Protein AF-A0A7V0YY28-F1 (afdb_monomer_lite)

Structure (mmCIF, N/CA/C/O backbone):
data_AF-A0A7V0YY28-F1
#
_entry.id   AF-A0A7V0YY28-F1
#
loop_
_atom_site.group_PDB
_atom_site.id
_atom_site.type_symbol
_atom_site.label_atom_id
_atom_site.label_alt_id
_atom_site.label_comp_id
_atom_site.label_asym_id
_atom_site.label_entity_id
_atom_site.label_seq_id
_atom_site.pdbx_PDB_ins_code
_atom_site.Cartn_x
_atom_site.Cartn_y
_atom_site.Cartn_z
_atom_site.occupancy
_atom_site.B_iso_or_equiv
_atom_site.auth_seq_id
_atom_site.auth_comp_id
_atom_site.auth_asym_id
_atom_site.auth_atom_id
_atom_site.pdbx_PDB_model_num
ATOM 1 N N . MET A 1 1 ? -4.390 -1.329 -20.680 1.00 62.44 1 MET A N 1
ATOM 2 C CA . MET A 1 1 ? -5.038 -0.786 -19.468 1.00 62.44 1 MET A CA 1
ATOM 3 C C . MET A 1 1 ? -3.969 -0.591 -18.418 1.00 62.44 1 MET A C 1
ATOM 5 O O . MET A 1 1 ? -3.238 -1.544 -18.151 1.00 62.44 1 MET A O 1
ATOM 9 N N . ASN A 1 2 ? -3.842 0.633 -17.915 1.00 88.81 2 ASN A N 1
ATOM 10 C CA . ASN A 1 2 ? -2.909 0.961 -16.851 1.00 88.81 2 ASN A CA 1
ATOM 11 C C . ASN A 1 2 ? -3.593 0.683 -15.504 1.00 88.81 2 ASN A C 1
ATOM 13 O O . ASN A 1 2 ? -4.373 1.496 -15.020 1.00 88.81 2 ASN A O 1
ATOM 17 N N . TYR A 1 3 ? -3.379 -0.514 -14.953 1.00 92.81 3 TYR A N 1
ATOM 18 C CA . TYR A 1 3 ? -4.014 -0.913 -13.694 1.00 92.81 3 TYR A CA 1
ATOM 19 C C . TYR A 1 3 ? -3.560 -0.052 -12.510 1.00 92.81 3 TYR A C 1
ATOM 21 O O . TYR A 1 3 ? -4.342 0.145 -11.589 1.00 92.81 3 TYR A O 1
ATOM 29 N N . GLU A 1 4 ? -2.341 0.495 -12.553 1.00 94.50 4 GLU A N 1
ATOM 30 C CA . GLU A 1 4 ? -1.836 1.388 -11.510 1.00 94.50 4 GLU A CA 1
ATOM 31 C C . GLU A 1 4 ? -2.655 2.686 -11.450 1.00 94.50 4 GLU A C 1
ATOM 33 O O . GLU A 1 4 ? -3.181 3.036 -10.396 1.00 94.50 4 GLU A O 1
ATOM 38 N N . GLU A 1 5 ? -2.818 3.375 -12.584 1.00 95.00 5 GLU A N 1
ATOM 39 C CA . GLU A 1 5 ? -3.592 4.625 -12.659 1.00 95.00 5 GLU A CA 1
ATOM 40 C C . GLU A 1 5 ? -5.047 4.431 -12.219 1.00 95.00 5 GLU A C 1
ATOM 42 O O . GLU A 1 5 ? -5.581 5.237 -11.454 1.00 95.00 5 GLU A O 1
ATOM 47 N N . ILE A 1 6 ? -5.679 3.338 -12.655 1.00 95.88 6 ILE A N 1
ATOM 48 C CA . ILE A 1 6 ? -7.058 3.017 -12.265 1.00 95.88 6 ILE A CA 1
ATOM 49 C C . ILE A 1 6 ? -7.115 2.663 -10.770 1.00 95.88 6 ILE A C 1
ATOM 51 O O . ILE A 1 6 ? -8.064 3.046 -10.094 1.00 95.88 6 ILE A O 1
ATOM 55 N N . GLY A 1 7 ? -6.089 2.000 -10.224 1.00 96.88 7 GLY A N 1
ATOM 56 C CA . GLY A 1 7 ? -5.987 1.708 -8.791 1.00 96.88 7 GLY A CA 1
ATOM 57 C C . GLY A 1 7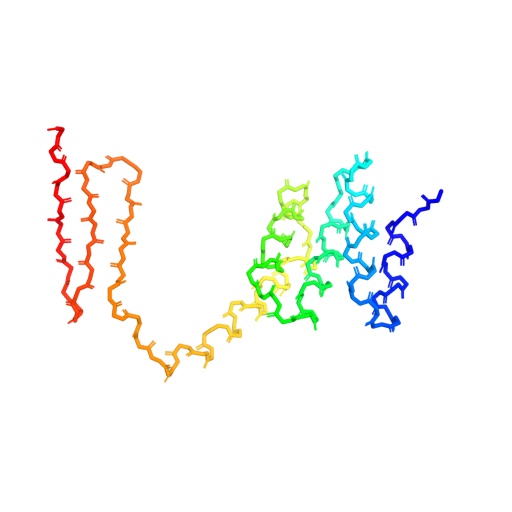 ? -5.959 2.977 -7.936 1.00 96.88 7 GLY A C 1
ATOM 58 O O . GLY A 1 7 ? -6.672 3.072 -6.937 1.00 96.88 7 GLY A O 1
ATOM 59 N N . PHE A 1 8 ? -5.210 4.002 -8.356 1.00 97.31 8 PHE A N 1
ATOM 60 C CA . PHE A 1 8 ? -5.219 5.305 -7.680 1.00 97.31 8 PHE A CA 1
ATOM 61 C C . PHE A 1 8 ? -6.553 6.045 -7.829 1.00 97.31 8 PHE A C 1
ATOM 63 O O . PHE A 1 8 ? -6.996 6.711 -6.891 1.00 97.31 8 PHE A O 1
ATOM 70 N N . LEU A 1 9 ? -7.231 5.902 -8.970 1.00 97.44 9 LEU A N 1
ATOM 71 C CA . LEU A 1 9 ? -8.583 6.430 -9.135 1.00 97.44 9 LEU A CA 1
ATOM 72 C C . LEU A 1 9 ? -9.566 5.743 -8.169 1.00 97.44 9 LEU A C 1
ATOM 74 O O . LEU A 1 9 ? -10.330 6.436 -7.499 1.00 97.44 9 LEU A O 1
ATOM 78 N N . ALA A 1 10 ? -9.506 4.418 -8.028 1.00 96.94 10 ALA A N 1
ATOM 79 C CA . ALA A 1 10 ? -10.329 3.664 -7.080 1.00 96.94 10 ALA A CA 1
ATOM 80 C C . ALA A 1 10 ? -10.076 4.100 -5.622 1.00 96.94 10 ALA A C 1
ATOM 82 O O . ALA A 1 10 ? -11.031 4.331 -4.879 1.00 96.94 10 ALA A O 1
ATOM 83 N N . LEU A 1 11 ? -8.814 4.347 -5.239 1.00 97.56 11 LEU A N 1
ATOM 84 C CA . LEU A 1 11 ? -8.475 4.948 -3.939 1.00 97.56 11 LEU A CA 1
ATOM 85 C C . LEU A 1 11 ? -9.175 6.296 -3.723 1.00 97.56 11 LEU A C 1
ATOM 87 O O . LEU A 1 11 ? -9.750 6.524 -2.660 1.00 97.56 11 LEU A O 1
ATOM 91 N N . SER A 1 12 ? -9.160 7.181 -4.726 1.00 97.12 12 SER A N 1
ATOM 92 C CA . SER A 1 12 ? -9.820 8.493 -4.625 1.00 97.12 12 SER A CA 1
ATOM 93 C C . SER A 1 12 ? -11.343 8.384 -4.480 1.00 97.12 12 SER A C 1
ATOM 95 O O . SER A 1 12 ? -11.966 9.211 -3.814 1.00 97.12 12 SER A O 1
ATOM 97 N N . GLN A 1 13 ? -11.934 7.326 -5.043 1.00 97.62 13 GLN A N 1
ATOM 98 C CA . GLN A 1 13 ? -13.355 6.995 -4.919 1.00 97.62 13 GLN A CA 1
ATOM 99 C C . GLN A 1 13 ? -13.687 6.243 -3.623 1.00 97.62 13 GLN A C 1
ATOM 101 O O . GLN A 1 13 ? -14.854 5.958 -3.368 1.00 97.62 13 GLN A O 1
ATOM 106 N N . LYS A 1 14 ? -12.682 5.961 -2.783 1.00 97.25 14 LYS A N 1
ATOM 107 C CA . LYS A 1 14 ? -12.786 5.153 -1.560 1.00 97.25 14 LYS A CA 1
ATOM 108 C C . LYS A 1 14 ? -13.185 3.694 -1.804 1.00 97.25 14 LYS A C 1
ATOM 110 O O . LYS A 1 14 ? -13.568 3.000 -0.864 1.00 97.25 14 LYS A O 1
ATOM 115 N N . ASP A 1 15 ? -13.053 3.210 -3.037 1.00 97.69 15 ASP A N 1
ATOM 116 C CA . ASP A 1 15 ? -13.215 1.795 -3.360 1.00 97.69 15 ASP A CA 1
ATOM 117 C C . ASP A 1 15 ? -11.889 1.064 -3.128 1.00 97.69 15 ASP A C 1
ATOM 119 O O . ASP A 1 15 ? -11.116 0.751 -4.037 1.00 97.69 15 ASP A O 1
ATOM 123 N N . TYR A 1 16 ? -11.580 0.855 -1.851 1.00 97.56 16 TYR A N 1
ATOM 124 C CA . TYR A 1 16 ? -10.299 0.290 -1.441 1.00 97.56 16 TYR A CA 1
ATOM 125 C C . TYR A 1 16 ? -10.157 -1.184 -1.836 1.00 97.56 16 TYR A C 1
ATOM 127 O O . TYR A 1 16 ? -9.042 -1.654 -2.067 1.00 97.56 16 TYR A O 1
ATOM 135 N N . GLN A 1 17 ? -11.267 -1.921 -1.931 1.00 97.81 17 GLN A N 1
ATOM 136 C CA . GLN A 1 17 ? -11.235 -3.335 -2.292 1.00 97.81 17 GLN A CA 1
ATOM 137 C C . GLN A 1 17 ? -10.922 -3.518 -3.779 1.00 97.81 17 GLN A C 1
ATOM 139 O O . GLN A 1 17 ? -10.096 -4.372 -4.120 1.00 97.81 17 GLN A O 1
ATOM 144 N N . GLU A 1 18 ? -11.510 -2.691 -4.647 1.00 97.44 18 GLU A N 1
ATOM 145 C CA . GLU A 1 18 ? -11.157 -2.687 -6.066 1.00 97.44 18 GLU A CA 1
ATOM 146 C C . GLU A 1 18 ? -9.751 -2.118 -6.289 1.00 97.44 18 GLU A C 1
ATOM 148 O O . GLU A 1 18 ? -8.986 -2.670 -7.080 1.00 97.44 18 GLU A O 1
ATOM 153 N N . ALA A 1 19 ? -9.337 -1.099 -5.525 1.00 98.31 19 ALA A N 1
ATOM 154 C CA . ALA A 1 19 ? -7.959 -0.610 -5.563 1.00 98.31 19 ALA A CA 1
ATOM 155 C C . ALA A 1 19 ? -6.942 -1.733 -5.280 1.00 98.31 19 ALA A C 1
ATOM 157 O O . ALA A 1 19 ? -5.965 -1.872 -6.016 1.00 98.31 19 ALA A O 1
ATOM 158 N N . ILE A 1 20 ? -7.186 -2.583 -4.272 1.00 98.44 20 ILE A N 1
ATOM 159 C CA . ILE A 1 20 ? -6.334 -3.751 -3.976 1.00 98.44 20 ILE A CA 1
ATOM 160 C C . ILE A 1 20 ? -6.229 -4.680 -5.186 1.00 98.44 20 ILE A C 1
ATOM 162 O O . ILE A 1 20 ? -5.119 -5.057 -5.564 1.00 98.44 20 ILE A O 1
ATOM 166 N N . ASN A 1 21 ? -7.361 -5.035 -5.796 1.00 97.88 21 ASN A N 1
ATOM 167 C CA . ASN A 1 21 ? -7.405 -5.911 -6.967 1.00 97.88 21 ASN A CA 1
ATOM 168 C C . ASN A 1 21 ? -6.601 -5.311 -8.134 1.00 97.88 21 ASN A C 1
ATOM 170 O O . ASN A 1 21 ? -5.735 -5.963 -8.720 1.00 97.88 21 ASN A O 1
ATOM 174 N N . LEU A 1 22 ? -6.814 -4.028 -8.422 1.00 98.06 22 LEU A N 1
ATOM 175 C CA . LEU A 1 22 ? -6.117 -3.312 -9.486 1.00 98.06 22 LEU A CA 1
ATOM 176 C C . LEU A 1 22 ? -4.607 -3.240 -9.242 1.00 98.06 22 LEU A C 1
ATOM 178 O O . LEU A 1 22 ? -3.833 -3.561 -10.146 1.00 98.06 22 LEU A O 1
ATOM 182 N N . PHE A 1 23 ? -4.164 -2.910 -8.027 1.00 98.25 23 PHE A N 1
ATOM 183 C CA . PHE A 1 23 ? -2.737 -2.895 -7.706 1.00 98.25 23 PHE A CA 1
ATOM 184 C C . PHE A 1 23 ? -2.114 -4.291 -7.751 1.00 98.25 23 PHE A C 1
ATOM 186 O O . PHE A 1 23 ? -0.991 -4.434 -8.227 1.00 98.25 23 PHE A O 1
ATOM 193 N N . GLN A 1 24 ? -2.825 -5.342 -7.333 1.00 97.56 24 GLN A N 1
ATOM 194 C CA . GLN A 1 24 ? -2.341 -6.718 -7.480 1.00 97.56 24 GLN A CA 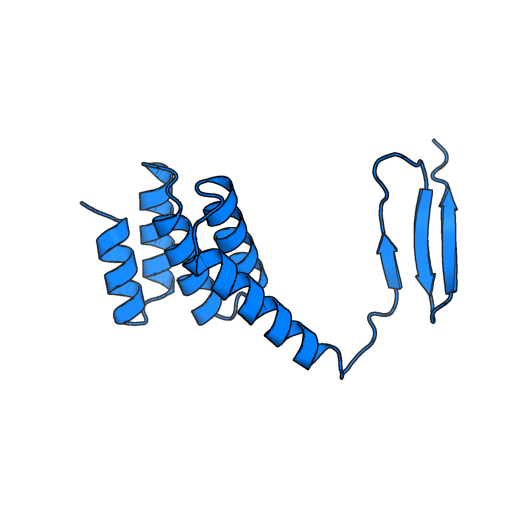1
ATOM 195 C C . GLN A 1 24 ? -2.123 -7.080 -8.954 1.00 97.56 24 GLN A C 1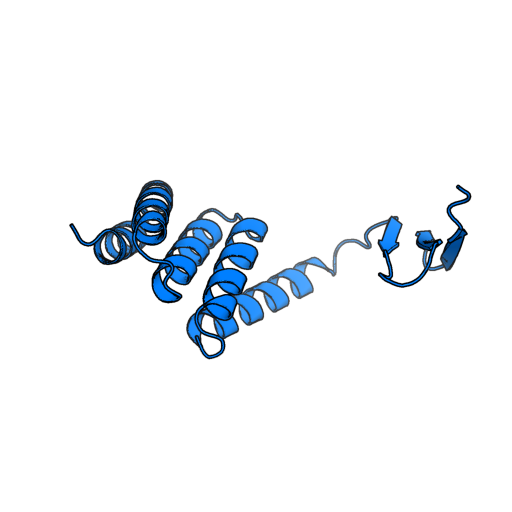
ATOM 197 O O . GLN A 1 24 ? -1.050 -7.568 -9.305 1.00 97.56 24 GLN A O 1
ATOM 202 N N . ARG A 1 25 ? -3.069 -6.739 -9.837 1.00 97.19 25 ARG A N 1
ATOM 203 C CA . ARG A 1 25 ? -2.934 -6.947 -11.291 1.00 97.19 25 ARG A CA 1
ATOM 204 C C . ARG A 1 25 ? -1.839 -6.083 -11.919 1.00 97.19 25 ARG A C 1
ATOM 206 O O . ARG A 1 25 ? -1.170 -6.525 -12.853 1.00 97.19 25 ARG A O 1
ATOM 213 N N . ALA A 1 26 ? -1.626 -4.861 -11.424 1.00 96.62 26 ALA A N 1
ATOM 214 C CA . ALA A 1 26 ? -0.488 -4.031 -11.823 1.00 96.62 26 ALA A CA 1
ATOM 215 C C . ALA A 1 26 ? 0.834 -4.729 -11.461 1.00 96.62 26 ALA A C 1
ATOM 217 O O . ALA A 1 26 ? 1.702 -4.915 -12.316 1.00 96.62 26 ALA A O 1
ATOM 218 N N . LEU A 1 27 ? 0.925 -5.226 -10.226 1.00 96.69 27 LEU A N 1
ATOM 219 C CA . LEU A 1 27 ? 2.089 -5.926 -9.694 1.00 96.69 27 LEU A CA 1
ATOM 220 C C . LEU A 1 27 ? 2.335 -7.287 -10.352 1.00 96.69 27 LEU A C 1
ATOM 222 O O . LEU A 1 27 ? 3.474 -7.745 -10.384 1.00 96.69 27 LEU A O 1
ATOM 226 N N . GLU A 1 28 ? 1.321 -7.974 -10.867 1.00 96.00 28 GLU A N 1
ATOM 227 C CA . GLU A 1 28 ? 1.509 -9.178 -11.691 1.00 96.00 28 GLU A CA 1
ATOM 228 C C . GLU A 1 28 ? 2.277 -8.874 -12.980 1.00 96.00 28 GLU A C 1
ATOM 230 O O . GLU A 1 28 ? 3.058 -9.703 -13.440 1.00 96.00 28 GLU A O 1
ATOM 235 N N . ARG A 1 29 ? 2.094 -7.674 -13.543 1.00 94.25 29 ARG A N 1
ATOM 236 C CA . ARG A 1 29 ? 2.767 -7.251 -14.775 1.00 94.25 29 ARG A CA 1
ATOM 237 C C . ARG A 1 29 ? 4.151 -6.691 -14.514 1.00 94.25 29 ARG A C 1
ATOM 239 O O . ARG A 1 29 ? 5.096 -7.046 -15.213 1.00 94.25 29 ARG A O 1
ATOM 246 N N . ARG A 1 30 ? 4.269 -5.801 -13.530 1.00 94.06 30 ARG A N 1
ATOM 247 C CA . ARG A 1 30 ? 5.544 -5.197 -13.156 1.00 94.06 30 ARG A CA 1
ATOM 248 C C . ARG A 1 30 ? 5.571 -4.900 -11.668 1.00 94.06 30 ARG A C 1
ATOM 250 O O . ARG A 1 30 ? 4.663 -4.291 -11.118 1.00 94.06 30 ARG A O 1
ATOM 257 N N . LYS A 1 31 ? 6.647 -5.329 -11.014 1.00 95.12 31 LYS A N 1
ATOM 258 C CA . LYS A 1 31 ? 6.904 -5.015 -9.609 1.00 95.12 31 LYS A CA 1
ATOM 259 C C . LYS A 1 31 ? 7.427 -3.582 -9.530 1.00 95.12 31 LYS A C 1
ATOM 261 O O . LYS A 1 31 ? 8.579 -3.337 -9.867 1.00 95.12 31 LYS A O 1
ATOM 266 N N . GLU A 1 32 ? 6.568 -2.651 -9.131 1.00 95.69 32 GLU A N 1
ATOM 267 C CA . GLU A 1 32 ? 6.886 -1.224 -9.032 1.00 95.69 32 GLU A CA 1
ATOM 268 C C . GLU A 1 32 ? 6.610 -0.715 -7.619 1.00 95.69 32 GLU A C 1
ATOM 270 O O . GLU A 1 32 ? 5.615 -1.096 -6.994 1.00 95.69 32 GLU A O 1
ATOM 275 N N . ALA A 1 33 ? 7.481 0.166 -7.125 1.00 96.69 33 ALA A N 1
ATOM 276 C CA . ALA A 1 33 ? 7.360 0.727 -5.784 1.00 96.69 33 ALA A CA 1
ATOM 277 C C . ALA A 1 33 ? 6.044 1.492 -5.602 1.00 96.69 33 ALA A C 1
ATOM 279 O O . ALA A 1 33 ? 5.341 1.294 -4.614 1.00 96.69 33 ALA A O 1
ATOM 280 N N . ARG A 1 34 ? 5.654 2.282 -6.607 1.00 97.25 34 ARG A N 1
ATOM 281 C CA . ARG A 1 34 ? 4.415 3.063 -6.605 1.00 97.25 34 ARG A CA 1
ATOM 282 C C . ARG A 1 34 ? 3.151 2.197 -6.528 1.00 97.25 34 ARG A C 1
ATOM 284 O O . ARG A 1 34 ? 2.245 2.514 -5.760 1.00 97.25 34 ARG A O 1
ATOM 291 N N . SER A 1 35 ? 3.115 1.067 -7.232 1.00 97.69 35 SER A N 1
ATOM 292 C CA . SER A 1 35 ? 2.000 0.115 -7.151 1.00 97.69 35 SER A CA 1
ATOM 293 C C . SER A 1 35 ? 1.937 -0.602 -5.794 1.00 97.69 35 SER A C 1
ATOM 295 O O . SER A 1 35 ? 0.852 -0.788 -5.244 1.00 97.69 35 SER A O 1
ATOM 297 N N . TYR A 1 36 ? 3.084 -0.954 -5.200 1.00 98.31 36 TYR A N 1
ATOM 298 C CA . TYR A 1 36 ? 3.126 -1.466 -3.824 1.00 98.31 36 TYR A CA 1
ATOM 299 C C . TYR A 1 36 ? 2.698 -0.416 -2.792 1.00 98.31 36 TYR A C 1
ATOM 301 O O . TYR A 1 36 ? 1.995 -0.744 -1.838 1.00 98.31 36 TYR A O 1
ATOM 309 N N . TYR A 1 37 ? 3.069 0.846 -2.995 1.00 98.38 37 TYR A N 1
ATOM 310 C CA . TYR A 1 37 ? 2.630 1.950 -2.153 1.00 98.38 37 TYR A CA 1
ATOM 311 C C . TYR A 1 37 ? 1.112 2.151 -2.222 1.00 98.38 37 TYR A C 1
ATOM 313 O O . TYR A 1 37 ? 0.457 2.186 -1.181 1.00 98.38 37 TYR A O 1
ATOM 321 N N . GLY A 1 38 ? 0.534 2.183 -3.427 1.00 97.94 38 GLY A N 1
ATOM 322 C CA . GLY A 1 38 ? -0.916 2.247 -3.619 1.00 97.94 38 GLY A CA 1
ATOM 323 C C . GLY A 1 38 ? -1.652 1.082 -2.947 1.00 97.94 38 GLY A C 1
ATOM 324 O O . GLY A 1 38 ? -2.654 1.289 -2.260 1.00 97.94 38 GLY A O 1
ATOM 325 N N . LEU A 1 39 ? -1.104 -0.133 -3.047 1.00 98.38 39 LEU A N 1
ATOM 326 C CA . LEU A 1 39 ? -1.618 -1.305 -2.335 1.00 98.38 39 LEU A CA 1
ATOM 327 C C . LEU A 1 39 ? -1.569 -1.120 -0.808 1.00 98.38 39 LEU A C 1
ATOM 329 O O . LEU A 1 39 ? -2.517 -1.474 -0.107 1.00 98.38 39 LEU A O 1
ATOM 333 N N . GLY A 1 40 ? -0.481 -0.547 -0.289 1.00 98.00 40 GLY A N 1
ATOM 334 C CA . GLY A 1 40 ? -0.329 -0.238 1.130 1.00 98.00 40 GLY A CA 1
ATOM 335 C C . GLY A 1 40 ? -1.341 0.789 1.627 1.00 98.00 40 GLY A C 1
ATOM 336 O O . GLY A 1 40 ? -1.947 0.574 2.675 1.00 98.00 40 GLY A O 1
ATOM 337 N N . LEU A 1 41 ? -1.598 1.845 0.850 1.00 98.19 41 LEU A N 1
ATOM 338 C CA . LEU A 1 41 ? -2.648 2.822 1.146 1.00 98.19 41 LEU A CA 1
ATOM 339 C C . LEU A 1 41 ? -4.031 2.170 1.185 1.00 98.19 41 LEU A C 1
ATOM 341 O O . LEU A 1 41 ? -4.790 2.404 2.121 1.00 98.19 41 LEU A O 1
ATOM 345 N N . ALA A 1 42 ? -4.354 1.318 0.210 1.00 98.25 42 ALA A N 1
ATOM 346 C CA . ALA A 1 42 ? -5.646 0.640 0.168 1.00 98.25 42 ALA A CA 1
ATOM 347 C C . ALA A 1 42 ? -5.864 -0.247 1.407 1.00 98.25 42 ALA A C 1
ATOM 349 O O . ALA A 1 42 ? -6.925 -0.202 2.028 1.00 98.25 42 ALA A O 1
ATOM 350 N N . TYR A 1 43 ? -4.838 -0.994 1.826 1.00 97.50 43 TYR A N 1
ATOM 351 C CA . TYR A 1 43 ? -4.893 -1.757 3.075 1.00 97.50 43 TYR A CA 1
ATOM 352 C C . TYR A 1 43 ? -4.981 -0.871 4.317 1.00 97.50 43 TYR A C 1
ATOM 354 O O . TYR A 1 43 ? -5.676 -1.241 5.261 1.00 97.50 43 TYR A O 1
ATOM 362 N N . LEU A 1 44 ? -4.303 0.279 4.325 1.00 95.62 44 LEU A N 1
ATOM 363 C CA . LEU A 1 44 ? -4.341 1.228 5.435 1.00 95.62 44 LEU A CA 1
ATOM 364 C C . LEU A 1 44 ? -5.748 1.800 5.634 1.00 95.62 44 LEU A C 1
ATOM 366 O O . LEU A 1 44 ? -6.226 1.849 6.763 1.00 95.62 44 LEU A O 1
ATOM 370 N N . TYR A 1 45 ? -6.427 2.173 4.547 1.00 95.69 45 TYR A N 1
ATOM 371 C CA . TYR A 1 45 ? -7.805 2.669 4.594 1.00 95.69 45 TYR A CA 1
ATOM 372 C C . TYR A 1 45 ? -8.832 1.602 4.993 1.00 95.69 45 TYR A C 1
ATOM 374 O O . TYR A 1 45 ? -9.895 1.946 5.503 1.00 95.69 45 TYR A O 1
ATOM 382 N N . LEU A 1 46 ? -8.511 0.321 4.801 1.00 95.06 46 LEU A N 1
ATOM 383 C CA . LEU A 1 46 ? -9.276 -0.813 5.332 1.00 95.06 46 LEU A CA 1
ATOM 384 C C . LEU A 1 46 ? -8.830 -1.228 6.744 1.00 95.06 46 LEU A C 1
ATOM 386 O O . LEU A 1 46 ? -9.155 -2.327 7.189 1.00 95.06 46 LEU A O 1
ATOM 390 N N . GLU A 1 47 ? -8.034 -0.394 7.419 1.00 92.94 47 GLU A N 1
ATOM 391 C CA . GLU A 1 47 ? -7.498 -0.621 8.769 1.00 92.94 47 GLU A CA 1
ATOM 392 C C . GLU A 1 47 ? -6.657 -1.906 8.907 1.00 92.94 47 GLU A C 1
ATOM 394 O O . GLU A 1 47 ? -6.318 -2.350 10.006 1.00 92.94 47 GLU A O 1
ATOM 399 N N . ASN A 1 48 ? -6.225 -2.494 7.789 1.00 92.81 48 ASN A N 1
ATOM 400 C CA . ASN A 1 48 ? -5.358 -3.662 7.782 1.00 92.81 48 ASN A CA 1
ATOM 401 C C . ASN A 1 48 ? -3.888 -3.241 7.891 1.00 92.81 48 ASN A C 1
ATOM 403 O O . ASN A 1 48 ? -3.105 -3.337 6.942 1.00 92.81 48 ASN A O 1
ATOM 407 N N . ILE A 1 49 ? -3.513 -2.783 9.086 1.00 89.56 49 ILE A N 1
ATOM 408 C CA . ILE A 1 49 ? -2.191 -2.210 9.375 1.00 89.56 49 ILE A CA 1
ATOM 409 C C . ILE A 1 49 ? -1.048 -3.172 9.029 1.00 89.56 49 ILE A C 1
ATOM 411 O O . ILE A 1 49 ? -0.006 -2.744 8.529 1.00 89.56 49 ILE A O 1
ATOM 415 N N . GLN A 1 50 ? -1.237 -4.476 9.251 1.00 89.50 50 GLN A N 1
ATOM 416 C CA . GLN A 1 50 ? -0.201 -5.470 8.969 1.00 89.50 50 GLN A CA 1
ATOM 417 C C . GLN A 1 50 ? 0.064 -5.615 7.468 1.00 89.50 50 GLN A C 1
ATOM 419 O O . GLN A 1 50 ? 1.220 -5.594 7.040 1.00 89.50 50 GLN A O 1
ATOM 424 N N . LYS A 1 51 ? -0.992 -5.701 6.647 1.00 92.56 51 LYS A N 1
ATOM 425 C CA . LYS A 1 51 ? -0.835 -5.766 5.187 1.00 92.56 51 LYS A CA 1
ATOM 426 C C . LYS A 1 51 ? -0.346 -4.444 4.599 1.00 92.56 51 LYS A C 1
ATOM 428 O O . LYS A 1 51 ? 0.463 -4.471 3.674 1.00 92.56 51 LYS A O 1
ATOM 433 N N . ALA A 1 52 ? -0.769 -3.310 5.160 1.00 96.38 52 ALA A N 1
ATOM 434 C CA . ALA A 1 52 ? -0.270 -1.994 4.767 1.00 96.38 52 ALA A CA 1
ATOM 435 C C . ALA A 1 52 ? 1.247 -1.888 4.980 1.00 96.38 52 ALA A C 1
ATOM 437 O O . ALA A 1 52 ? 1.988 -1.582 4.048 1.00 96.38 52 ALA A O 1
ATOM 438 N N . ARG A 1 53 ? 1.724 -2.250 6.179 1.00 95.12 53 ARG A N 1
ATOM 439 C CA . ARG A 1 53 ? 3.154 -2.281 6.515 1.00 95.12 53 ARG A CA 1
ATOM 440 C C . ARG A 1 53 ? 3.943 -3.190 5.576 1.00 95.12 53 ARG A C 1
ATOM 442 O O . ARG A 1 53 ? 4.989 -2.785 5.077 1.00 95.12 53 ARG A O 1
ATOM 449 N N . TRP A 1 54 ? 3.441 -4.399 5.318 1.00 95.88 54 TRP A N 1
ATOM 450 C CA . TRP A 1 54 ? 4.068 -5.321 4.370 1.00 95.88 54 TRP A CA 1
ATOM 451 C C . TRP A 1 54 ? 4.212 -4.693 2.977 1.00 95.88 54 TRP A C 1
ATOM 453 O O . TRP A 1 54 ? 5.295 -4.732 2.397 1.00 95.88 54 TRP A O 1
ATOM 463 N N . ALA A 1 55 ? 3.150 -4.070 2.462 1.00 96.50 55 ALA A N 1
ATOM 464 C CA . ALA A 1 55 ? 3.158 -3.457 1.138 1.00 96.50 55 ALA A CA 1
ATOM 465 C C . ALA A 1 55 ? 4.120 -2.258 1.063 1.00 96.50 55 ALA A C 1
ATOM 467 O O . ALA A 1 55 ? 4.873 -2.143 0.099 1.00 96.50 55 ALA A O 1
ATOM 468 N N . PHE A 1 56 ? 4.186 -1.421 2.103 1.00 96.44 56 PHE A N 1
ATOM 469 C CA . PHE A 1 56 ? 5.163 -0.330 2.161 1.00 96.44 56 PHE A CA 1
ATOM 470 C C . PHE A 1 56 ? 6.609 -0.833 2.221 1.00 96.44 56 PHE A C 1
ATOM 472 O O . PHE A 1 56 ? 7.465 -0.292 1.528 1.00 96.44 56 PHE A O 1
ATOM 479 N N . HIS A 1 57 ? 6.897 -1.908 2.962 1.00 96.62 57 HIS A N 1
ATOM 480 C CA . HIS A 1 57 ? 8.224 -2.529 2.911 1.00 96.62 57 HIS A CA 1
ATOM 481 C C . HIS A 1 57 ? 8.553 -3.075 1.519 1.00 96.62 57 HIS A C 1
ATOM 483 O O . HIS A 1 57 ? 9.671 -2.886 1.051 1.00 96.62 57 HIS A O 1
ATOM 489 N N . LYS A 1 58 ? 7.586 -3.683 0.818 1.00 97.19 58 LYS A N 1
ATOM 490 C CA . LYS A 1 58 ? 7.784 -4.114 -0.574 1.00 97.19 58 LYS A CA 1
ATOM 491 C C . LYS A 1 58 ? 8.058 -2.955 -1.525 1.00 97.19 58 LYS A C 1
ATOM 493 O O . LYS A 1 58 ? 8.879 -3.115 -2.423 1.00 97.19 58 LYS A O 1
ATOM 498 N N . ALA A 1 59 ? 7.443 -1.793 -1.312 1.00 97.25 59 ALA A N 1
ATOM 499 C CA . ALA A 1 59 ? 7.784 -0.599 -2.078 1.00 97.25 59 ALA A CA 1
ATOM 500 C C . ALA A 1 59 ? 9.262 -0.214 -1.890 1.00 97.25 59 ALA A C 1
ATOM 502 O O . ALA A 1 59 ? 9.945 0.046 -2.875 1.00 97.25 59 ALA A O 1
ATOM 503 N N . LEU A 1 60 ? 9.774 -0.282 -0.656 1.00 94.44 60 LEU A N 1
ATOM 504 C CA . LEU A 1 60 ? 11.175 0.024 -0.333 1.00 94.44 60 LEU A CA 1
ATOM 505 C C . LEU A 1 60 ? 12.174 -1.053 -0.774 1.00 94.44 60 LEU A C 1
ATOM 507 O O . LEU A 1 60 ? 13.323 -0.739 -1.059 1.00 94.44 60 LEU A O 1
ATOM 511 N N . GLU A 1 61 ? 11.762 -2.319 -0.860 1.00 95.44 61 GLU A N 1
ATOM 512 C CA . GLU A 1 61 ? 12.591 -3.364 -1.477 1.00 95.44 61 GLU A CA 1
ATOM 513 C C . GLU A 1 61 ? 12.811 -3.100 -2.975 1.00 95.44 61 GLU A C 1
ATOM 515 O O . GLU A 1 61 ? 13.882 -3.397 -3.499 1.00 95.44 61 GLU A O 1
ATOM 520 N N . VAL A 1 62 ? 11.801 -2.555 -3.666 1.00 94.69 62 VAL A N 1
ATOM 521 C CA . VAL A 1 62 ? 11.890 -2.211 -5.095 1.00 94.69 62 VAL A CA 1
ATOM 522 C C . VAL A 1 62 ? 12.628 -0.891 -5.299 1.00 94.69 62 VAL A C 1
ATOM 524 O O . VAL A 1 62 ? 13.486 -0.793 -6.173 1.00 94.69 62 VAL A O 1
ATOM 527 N N . GLU A 1 63 ? 12.304 0.121 -4.498 1.00 96.62 63 GLU A N 1
ATOM 528 C CA . GLU A 1 63 ? 12.923 1.440 -4.543 1.00 96.62 63 GLU A CA 1
ATOM 529 C C . GLU A 1 63 ? 13.254 1.906 -3.115 1.00 96.62 63 GLU A C 1
ATOM 531 O O . GLU A 1 63 ? 12.396 2.463 -2.425 1.00 96.62 63 GLU A O 1
ATOM 536 N N . PRO A 1 64 ? 14.508 1.722 -2.659 1.00 95.06 64 PRO A N 1
ATOM 537 C CA . PRO A 1 64 ? 14.908 2.023 -1.280 1.00 95.06 64 PRO A CA 1
ATOM 538 C C . PRO A 1 64 ? 14.675 3.471 -0.837 1.00 95.06 64 PRO A C 1
ATOM 540 O O . PRO A 1 64 ? 14.518 3.734 0.353 1.00 95.06 64 PRO A O 1
ATOM 543 N N . ASN A 1 65 ? 14.626 4.402 -1.792 1.00 93.00 65 ASN A N 1
ATOM 544 C CA . ASN A 1 65 ? 14.455 5.832 -1.547 1.00 93.00 65 ASN A CA 1
ATOM 545 C C . ASN A 1 65 ? 13.018 6.313 -1.809 1.00 93.00 65 ASN A C 1
ATOM 547 O O . ASN A 1 65 ? 12.805 7.510 -1.991 1.00 93.00 65 ASN A O 1
ATOM 551 N N . TYR A 1 66 ? 12.032 5.408 -1.837 1.00 95.62 66 TYR A N 1
ATOM 552 C CA . TYR A 1 66 ? 10.635 5.774 -2.058 1.00 95.62 66 TYR A CA 1
ATOM 553 C C . TYR A 1 66 ? 10.052 6.494 -0.830 1.00 95.62 66 TYR A C 1
ATOM 555 O O . TYR A 1 66 ? 9.499 5.882 0.091 1.00 95.62 66 TYR A O 1
ATOM 563 N N . THR A 1 67 ? 10.206 7.820 -0.815 1.00 96.00 67 THR A N 1
ATOM 564 C CA . THR A 1 67 ? 9.912 8.707 0.322 1.00 96.00 67 THR A CA 1
ATOM 565 C C . THR A 1 67 ? 8.511 8.506 0.893 1.00 96.00 67 THR A C 1
ATOM 567 O O . THR A 1 67 ? 8.351 8.439 2.110 1.00 96.00 67 THR A O 1
ATOM 570 N N . ASP A 1 68 ? 7.500 8.332 0.041 1.00 95.50 68 ASP A N 1
ATOM 571 C CA . ASP A 1 68 ? 6.112 8.189 0.489 1.00 95.50 68 ASP A CA 1
ATOM 572 C C . ASP A 1 68 ? 5.889 6.907 1.311 1.00 95.50 68 ASP A C 1
ATOM 574 O O . ASP A 1 68 ? 5.153 6.917 2.303 1.00 95.50 68 ASP A O 1
ATOM 578 N N . ALA A 1 69 ? 6.571 5.807 0.967 1.00 93.69 69 ALA A N 1
ATOM 579 C CA . ALA A 1 69 ? 6.508 4.571 1.750 1.00 93.69 69 ALA A CA 1
ATOM 580 C C . ALA A 1 69 ? 7.281 4.691 3.071 1.00 93.69 69 ALA A C 1
ATOM 582 O O . ALA A 1 69 ? 6.808 4.180 4.087 1.00 93.69 69 ALA A O 1
ATOM 583 N N . LEU A 1 70 ? 8.419 5.401 3.090 1.00 94.50 70 LEU A N 1
ATOM 584 C CA . LEU A 1 70 ? 9.155 5.698 4.328 1.00 94.50 70 LEU A CA 1
ATOM 585 C C . LEU A 1 70 ? 8.291 6.503 5.306 1.00 94.50 70 LEU A C 1
ATOM 587 O O . LEU A 1 70 ? 8.140 6.109 6.463 1.00 94.50 70 LEU A O 1
ATOM 591 N N . LEU A 1 71 ? 7.670 7.586 4.830 1.00 95.50 71 LEU A N 1
ATOM 592 C CA . LEU A 1 71 ? 6.774 8.422 5.633 1.00 95.50 71 LEU A CA 1
ATOM 593 C C . LEU A 1 71 ? 5.550 7.635 6.121 1.00 95.50 71 LEU A C 1
ATOM 595 O O . LEU A 1 71 ? 5.130 7.768 7.273 1.00 95.50 71 LEU A O 1
ATOM 599 N N . SER A 1 72 ? 5.004 6.762 5.275 1.00 94.31 72 SER A N 1
ATOM 600 C CA . SER A 1 72 ? 3.866 5.917 5.645 1.00 94.31 72 SER A CA 1
ATOM 601 C C . SER A 1 72 ? 4.231 4.901 6.728 1.00 94.31 72 SER A C 1
ATOM 603 O O . SER A 1 72 ? 3.480 4.725 7.683 1.00 94.31 72 SER A O 1
ATOM 605 N N . LEU A 1 73 ? 5.413 4.283 6.664 1.00 92.31 73 LEU A N 1
ATOM 606 C CA . LEU A 1 73 ? 5.893 3.397 7.729 1.00 92.31 73 LEU A CA 1
ATOM 607 C C . LEU A 1 73 ? 6.176 4.147 9.032 1.00 92.31 73 LEU A C 1
ATOM 609 O O . LEU A 1 73 ? 5.811 3.655 10.098 1.00 92.31 73 LEU A O 1
ATOM 613 N N . GLN A 1 74 ? 6.774 5.336 8.950 1.00 91.31 74 GLN A N 1
ATOM 614 C 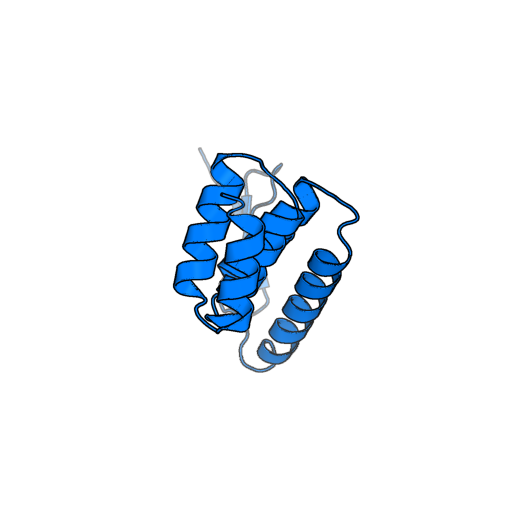CA . GLN A 1 74 ? 7.035 6.171 10.120 1.00 91.31 74 GLN A CA 1
ATOM 615 C C . GLN A 1 74 ? 5.730 6.597 10.809 1.00 91.31 74 GLN A C 1
ATOM 617 O O . GLN A 1 74 ? 5.600 6.510 12.031 1.00 91.31 74 GLN A O 1
ATOM 622 N N . SER A 1 75 ? 4.723 7.018 10.041 1.00 89.69 75 SER A N 1
ATOM 623 C CA . SER A 1 75 ? 3.410 7.345 10.609 1.00 89.69 75 SER A CA 1
ATOM 624 C C . SER A 1 75 ? 2.751 6.118 11.251 1.00 89.69 75 SER A C 1
ATOM 626 O O . SER A 1 75 ? 2.231 6.216 12.362 1.00 89.69 75 SER A O 1
ATOM 628 N N . LEU A 1 76 ? 2.860 4.939 10.628 1.00 87.19 76 LEU A N 1
ATOM 629 C CA . LEU A 1 76 ? 2.372 3.679 11.189 1.00 87.19 76 LEU A CA 1
ATOM 630 C C . LEU A 1 76 ? 3.070 3.263 12.491 1.00 87.19 76 LEU A C 1
ATOM 632 O O . LEU A 1 76 ? 2.404 2.727 13.379 1.00 87.19 76 LEU A O 1
ATOM 636 N N . SER A 1 77 ? 4.382 3.477 12.631 1.00 81.25 77 SER A N 1
ATOM 637 C CA . SER A 1 77 ? 5.086 3.186 13.888 1.00 81.25 77 SER A CA 1
ATOM 638 C C . SER A 1 77 ? 4.627 4.112 15.010 1.00 81.25 77 SER A C 1
ATOM 640 O O . SER A 1 77 ? 4.303 3.636 16.094 1.00 81.25 77 SER A O 1
ATOM 642 N N . HIS A 1 78 ? 4.470 5.408 14.725 1.00 77.19 78 HIS A N 1
ATOM 643 C CA . HIS A 1 78 ? 3.967 6.365 15.713 1.00 77.19 78 HIS A CA 1
ATOM 644 C C . HIS A 1 78 ? 2.513 6.088 16.132 1.00 77.19 78 HIS A C 1
ATOM 646 O O . HIS A 1 78 ? 2.131 6.366 17.270 1.00 77.19 78 HIS A O 1
ATOM 652 N N . LEU A 1 79 ? 1.695 5.515 15.241 1.00 67.25 79 LEU A N 1
ATOM 653 C CA . LEU A 1 79 ? 0.345 5.057 15.580 1.00 67.25 79 LEU A CA 1
ATOM 654 C C . LEU A 1 79 ? 0.361 3.848 16.525 1.00 67.25 79 LEU A C 1
ATOM 656 O O . LEU A 1 79 ? -0.468 3.785 17.430 1.00 67.25 79 LEU A O 1
ATOM 660 N N . GLN A 1 80 ? 1.306 2.916 16.365 1.00 57.22 80 GLN A N 1
ATOM 661 C CA . GLN A 1 80 ? 1.451 1.786 17.289 1.00 57.22 80 GLN A CA 1
ATOM 662 C C . GLN A 1 80 ? 1.994 2.216 18.653 1.00 57.22 80 GLN A C 1
ATOM 664 O O . GLN A 1 80 ? 1.483 1.742 19.663 1.00 57.22 80 GLN A O 1
ATOM 669 N N . ASP A 1 81 ? 2.927 3.170 18.707 1.00 50.06 81 ASP A N 1
ATOM 670 C CA . ASP A 1 81 ? 3.452 3.698 19.975 1.00 50.06 81 ASP A CA 1
ATOM 671 C C . ASP A 1 81 ? 2.352 4.332 20.848 1.00 50.06 81 ASP A C 1
ATOM 673 O O . ASP A 1 81 ? 2.399 4.248 22.075 1.00 50.06 81 ASP A O 1
ATOM 677 N N . LYS A 1 82 ? 1.297 4.894 20.235 1.00 46.88 82 LYS A N 1
ATOM 678 C CA . LYS A 1 82 ? 0.104 5.366 20.962 1.00 46.88 82 LYS A CA 1
ATOM 679 C C . LYS A 1 82 ? -0.770 4.240 21.527 1.00 46.88 82 LYS A C 1
ATOM 681 O O . LYS A 1 82 ? -1.461 4.470 22.515 1.00 46.88 82 LYS A O 1
ATOM 686 N N . VAL A 1 83 ? -0.742 3.043 20.941 1.00 43.88 83 VAL A N 1
ATOM 687 C CA . VAL A 1 83 ? -1.492 1.863 21.418 1.00 43.88 83 VAL A CA 1
ATOM 688 C C . VAL A 1 83 ? -0.720 1.110 22.517 1.00 43.88 83 VAL A C 1
ATOM 690 O O . VAL A 1 83 ? -1.317 0.397 23.321 1.00 43.88 83 VAL A O 1
ATOM 693 N N . VAL A 1 84 ? 0.593 1.330 22.642 1.00 43.06 84 VAL A N 1
ATOM 694 C CA . VAL A 1 84 ? 1.446 0.654 23.641 1.00 43.06 84 VAL A CA 1
ATOM 695 C C . VAL A 1 84 ? 1.281 1.201 25.073 1.00 43.06 84 VAL A C 1
ATOM 697 O O . VAL A 1 84 ? 1.723 0.561 26.024 1.00 43.06 84 VAL A O 1
ATOM 700 N N . PHE A 1 85 ? 0.535 2.291 25.295 1.00 44.62 85 PHE A N 1
ATOM 701 C CA . PHE A 1 85 ? 0.169 2.712 26.661 1.00 44.62 85 PHE A CA 1
ATOM 702 C C . PHE A 1 85 ? -1.035 1.972 27.265 1.00 44.62 85 PHE A C 1
ATOM 704 O O . PHE A 1 85 ? -1.403 2.238 28.409 1.00 44.62 85 PHE A O 1
ATOM 711 N N . SER A 1 86 ? -1.612 0.992 26.565 1.00 40.88 86 SER A N 1
ATOM 712 C CA . SER A 1 86 ? -2.628 0.111 27.146 1.00 40.88 86 SER A CA 1
ATOM 713 C C . SER A 1 86 ? -2.481 -1.334 26.672 1.00 40.88 86 SER A C 1
ATOM 715 O O . SER A 1 86 ? -3.373 -1.866 26.015 1.00 40.88 86 SER A O 1
ATOM 717 N N . SER A 1 87 ? -1.347 -1.962 26.995 1.00 41.44 87 SER A N 1
ATOM 718 C CA . SER A 1 87 ? -1.225 -3.327 27.557 1.00 41.44 87 SER A CA 1
ATOM 719 C C . SER A 1 87 ? 0.161 -3.912 27.244 1.00 41.44 87 SER A C 1
ATOM 721 O O . SER A 1 87 ? 0.565 -3.915 26.081 1.00 41.44 87 SER A O 1
ATOM 723 N N . PRO A 1 88 ? 0.889 -4.456 28.236 1.00 41.03 88 PRO A N 1
ATOM 724 C CA . PRO A 1 88 ? 2.091 -5.236 27.968 1.00 41.03 88 PRO A CA 1
ATOM 725 C C . PRO A 1 88 ? 1.682 -6.555 27.293 1.00 41.03 88 PRO A C 1
ATOM 727 O O . PRO A 1 88 ? 0.777 -7.223 27.801 1.00 41.03 88 PRO A O 1
ATOM 730 N N . PRO A 1 89 ? 2.314 -6.991 26.190 1.00 42.81 89 PRO A N 1
ATOM 731 C CA . PRO A 1 89 ? 2.134 -8.362 25.748 1.00 42.81 89 PRO A CA 1
ATOM 732 C C . PRO A 1 89 ? 2.793 -9.278 26.786 1.00 42.81 89 PRO A C 1
ATOM 734 O O . PRO A 1 89 ? 4.016 -9.348 26.911 1.00 42.81 89 PRO A O 1
ATOM 737 N N . SER A 1 90 ? 1.964 -9.964 27.569 1.00 51.81 90 SER A N 1
ATOM 738 C CA . SER A 1 90 ? 2.368 -11.162 28.289 1.00 51.81 90 SER A CA 1
ATOM 739 C C . SER A 1 90 ? 2.929 -12.160 27.269 1.00 51.81 90 SER A C 1
ATOM 741 O O . SER A 1 90 ? 2.273 -12.500 26.289 1.00 51.81 90 SER A O 1
ATOM 743 N N . SER A 1 91 ? 4.163 -12.612 27.498 1.00 51.09 91 SER A N 1
ATOM 744 C CA . SER A 1 91 ? 4.950 -13.520 26.648 1.00 51.09 91 SER A CA 1
ATOM 745 C C . SER A 1 91 ? 5.433 -12.955 25.306 1.00 51.09 91 SER A C 1
ATOM 747 O O . SER A 1 91 ? 4.852 -13.171 24.247 1.00 51.09 91 SER A O 1
ATOM 749 N N . GLU A 1 92 ? 6.590 -12.292 25.349 1.00 59.06 92 GLU A N 1
ATOM 750 C CA . GLU A 1 92 ? 7.394 -12.004 24.160 1.00 59.06 92 GLU A CA 1
ATOM 751 C C . GLU A 1 92 ? 8.388 -13.159 23.934 1.00 59.06 92 GLU A C 1
ATOM 753 O O . GLU A 1 92 ? 9.159 -13.495 24.838 1.00 59.06 92 GLU A O 1
ATOM 758 N N . VAL A 1 93 ? 8.363 -13.782 22.747 1.00 57.66 93 VAL A N 1
ATOM 759 C CA . VAL A 1 93 ? 9.321 -14.825 22.330 1.00 57.66 93 VAL A CA 1
ATOM 760 C C . VAL A 1 93 ? 10.179 -14.283 21.195 1.00 57.66 93 VAL A C 1
ATOM 762 O O . VAL A 1 93 ? 9.654 -13.858 20.166 1.00 57.66 93 VAL A O 1
ATOM 765 N N . ARG A 1 94 ? 11.504 -14.308 21.361 1.00 58.47 94 ARG A N 1
ATOM 766 C CA . ARG A 1 94 ? 12.458 -13.861 20.335 1.00 58.47 94 ARG A CA 1
ATOM 767 C C . ARG A 1 94 ? 13.325 -15.026 19.857 1.00 58.47 94 ARG A C 1
ATOM 769 O O . ARG A 1 94 ? 13.882 -15.766 20.667 1.00 58.47 94 ARG A O 1
ATOM 776 N N . PHE A 1 95 ? 13.462 -15.153 18.534 1.00 51.69 95 PHE A N 1
ATOM 777 C CA . PHE A 1 95 ? 14.372 -16.093 17.873 1.00 51.69 95 PHE A CA 1
ATOM 778 C C . PHE A 1 95 ? 15.604 -15.337 17.365 1.00 51.69 95 PHE A C 1
ATOM 780 O O . PHE A 1 95 ? 15.483 -14.434 16.538 1.00 51.69 95 PHE A O 1
ATOM 787 N N . LYS A 1 96 ? 16.796 -15.687 17.858 1.00 58.62 96 LYS A N 1
ATOM 788 C CA . LYS A 1 96 ? 18.062 -15.135 17.355 1.00 58.62 96 LYS A CA 1
ATOM 789 C C . LYS A 1 96 ? 18.658 -16.112 16.350 1.00 58.62 96 LYS A C 1
ATOM 791 O O . LYS A 1 96 ? 19.139 -17.180 16.722 1.00 58.62 96 LYS A O 1
ATOM 796 N N . ILE A 1 97 ? 18.630 -15.735 15.073 1.00 47.81 97 ILE A N 1
ATOM 797 C CA . ILE A 1 97 ? 19.231 -16.512 13.985 1.00 47.81 97 ILE A CA 1
ATOM 798 C C . ILE A 1 97 ? 20.747 -16.554 14.236 1.00 47.81 97 ILE A C 1
ATOM 800 O O . ILE A 1 97 ? 21.428 -15.541 14.106 1.00 47.81 97 ILE A O 1
ATOM 804 N N . GLY A 1 98 ? 21.246 -17.706 14.688 1.00 54.19 98 GLY A N 1
ATOM 805 C CA . GLY A 1 98 ? 22.632 -17.900 15.131 1.00 54.19 98 GLY A CA 1
ATOM 806 C C . GLY A 1 98 ? 22.777 -18.555 16.509 1.00 54.19 98 GLY A C 1
ATOM 807 O O . GLY A 1 98 ? 23.895 -18.809 16.945 1.00 54.19 98 GLY A O 1
ATOM 808 N N . SER A 1 99 ? 21.683 -18.841 17.222 1.00 55.12 99 SER A N 1
ATOM 809 C CA . SER A 1 99 ? 21.732 -19.552 18.506 1.00 55.12 99 SER A CA 1
ATOM 810 C C . SER A 1 99 ? 20.597 -20.574 18.644 1.00 55.12 99 SER A C 1
ATOM 812 O O . SER A 1 99 ? 19.454 -20.261 18.334 1.00 55.12 99 SER A O 1
ATOM 814 N N . ILE A 1 100 ? 20.887 -21.782 19.147 1.00 69.19 100 ILE A N 1
ATOM 815 C CA . ILE A 1 100 ? 19.924 -22.896 19.339 1.00 69.19 100 ILE A CA 1
ATOM 816 C C . ILE A 1 100 ? 19.069 -22.680 20.610 1.00 69.19 100 ILE A C 1
ATOM 818 O O . ILE A 1 100 ? 18.886 -23.570 21.440 1.00 69.19 100 ILE A O 1
ATOM 822 N N . TYR A 1 101 ? 18.608 -21.454 20.851 1.00 62.12 101 TYR A N 1
ATOM 823 C CA . TYR A 1 101 ? 17.766 -21.160 22.006 1.00 62.12 101 TYR A CA 1
ATOM 824 C C . TYR A 1 101 ? 16.729 -20.080 21.713 1.00 62.12 101 TYR A C 1
ATOM 826 O O . TYR A 1 101 ? 16.934 -19.189 20.890 1.00 62.12 101 TYR A O 1
ATOM 834 N N . LEU A 1 102 ? 15.614 -20.167 22.434 1.00 68.81 102 LEU A N 1
ATOM 835 C CA . LEU A 1 102 ? 14.534 -19.188 22.464 1.00 68.81 102 LEU A CA 1
ATOM 836 C C . LEU A 1 102 ? 14.682 -18.309 23.707 1.00 68.81 102 LEU A C 1
ATOM 838 O O . LEU A 1 102 ? 14.935 -18.823 24.797 1.00 68.81 102 LEU A O 1
ATOM 842 N N . GLU A 1 103 ? 14.512 -16.996 23.559 1.00 73.31 103 GLU A N 1
ATOM 843 C CA . GLU A 1 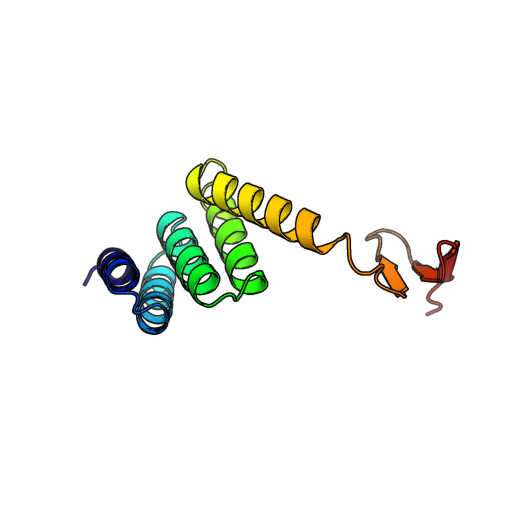103 ? 14.363 -16.073 24.692 1.00 73.31 103 GLU A CA 1
ATOM 844 C C . GLU A 1 103 ? 12.872 -15.830 24.935 1.00 73.31 103 GLU A C 1
ATOM 846 O O . GLU A 1 103 ? 12.170 -15.382 24.029 1.00 73.31 103 GLU A O 1
ATOM 851 N N . ILE A 1 104 ? 12.395 -16.132 26.144 1.00 70.38 104 ILE A N 1
ATOM 852 C CA . ILE A 1 104 ? 11.000 -15.955 26.565 1.00 70.38 104 ILE A CA 1
ATOM 853 C C . ILE A 1 104 ? 10.958 -14.935 27.700 1.00 70.38 104 ILE A C 1
ATOM 855 O O . ILE A 1 104 ? 11.700 -15.064 28.676 1.00 70.38 104 ILE A O 1
ATOM 859 N N . ASN A 1 105 ? 10.075 -13.945 27.587 1.00 66.06 105 ASN A N 1
ATOM 860 C CA . ASN A 1 105 ? 9.787 -12.993 28.655 1.00 66.06 105 ASN A CA 1
ATOM 861 C C . ASN A 1 105 ? 8.495 -13.368 29.383 1.00 66.06 105 ASN A C 1
ATOM 863 O O . ASN A 1 105 ? 7.423 -13.343 28.784 1.00 66.06 105 ASN A O 1
ATOM 867 N N . GLN A 1 106 ? 8.583 -13.674 30.675 1.00 58.94 106 GLN A N 1
ATOM 868 C CA . GLN A 1 106 ? 7.412 -13.782 31.545 1.00 58.94 106 GLN A CA 1
ATOM 869 C C . GLN A 1 106 ? 7.542 -12.752 32.665 1.00 58.94 106 GLN A C 1
ATOM 871 O O . GLN A 1 106 ? 8.521 -12.762 33.409 1.00 58.94 106 GLN A O 1
ATOM 876 N N . GLU A 1 107 ? 6.570 -11.839 32.754 1.00 68.31 107 GLU A N 1
ATOM 877 C CA . GLU A 1 107 ? 6.491 -10.817 33.811 1.00 68.31 107 GLU A CA 1
ATOM 878 C C . GLU A 1 107 ? 7.765 -9.958 33.950 1.00 68.31 107 GLU A C 1
ATOM 880 O O . GLU A 1 107 ? 8.199 -9.617 35.049 1.00 68.31 107 GLU A O 1
ATOM 885 N N . GLY A 1 108 ? 8.411 -9.626 32.827 1.00 67.75 108 GLY A N 1
ATOM 886 C CA . GLY A 1 108 ? 9.630 -8.814 32.806 1.00 67.75 108 GLY A CA 1
ATOM 887 C C . GLY A 1 108 ? 10.922 -9.599 33.050 1.00 67.75 108 GLY A C 1
ATOM 888 O O . GLY A 1 108 ? 11.999 -9.001 33.043 1.00 67.75 108 GLY A O 1
ATOM 889 N N . ARG A 1 109 ? 10.854 -10.926 33.231 1.00 65.62 109 ARG A N 1
ATOM 890 C CA . ARG A 1 109 ? 12.031 -11.793 33.376 1.00 65.62 109 ARG A CA 1
ATOM 891 C C . ARG A 1 109 ? 12.314 -12.548 32.085 1.00 65.62 109 ARG A C 1
ATOM 893 O O . ARG A 1 109 ? 11.474 -13.302 31.596 1.00 65.62 109 ARG A O 1
ATOM 900 N N . TRP A 1 110 ? 13.532 -12.388 31.576 1.00 76.31 110 TRP A N 1
ATOM 901 C CA . TRP A 1 110 ? 14.009 -13.091 30.388 1.00 76.31 110 TRP A CA 1
ATOM 902 C C . TRP A 1 110 ? 14.617 -14.444 30.754 1.00 76.31 110 TRP A C 1
ATOM 904 O O . TRP A 1 110 ? 15.552 -14.515 31.552 1.00 76.31 110 TRP A O 1
ATOM 914 N N . SER A 1 111 ? 14.112 -15.507 30.129 1.00 74.19 111 SER A N 1
ATOM 915 C CA . SER A 1 111 ? 14.605 -16.879 30.279 1.00 74.19 111 SER A CA 1
ATOM 916 C C . SER A 1 111 ? 15.020 -17.458 28.930 1.00 74.19 111 SER A C 1
ATOM 918 O O . SER A 1 111 ? 14.375 -17.196 27.916 1.00 74.19 111 SER A O 1
ATOM 920 N N . LYS A 1 112 ? 16.092 -18.258 28.916 1.00 81.06 112 LYS A N 1
ATOM 921 C CA . LYS A 1 112 ? 16.582 -18.952 27.716 1.00 81.06 112 LYS A CA 1
ATOM 922 C C . LYS A 1 112 ? 16.158 -20.416 27.751 1.00 81.06 112 LYS A C 1
ATOM 924 O O . LYS A 1 112 ? 16.489 -21.116 28.705 1.00 81.06 112 LYS A O 1
ATOM 929 N N . ILE A 1 113 ? 15.474 -20.878 26.709 1.00 77.00 113 ILE A N 1
ATOM 930 C CA . ILE A 1 113 ? 15.159 -22.296 26.503 1.00 77.00 113 ILE A CA 1
ATOM 931 C C . ILE A 1 113 ? 15.999 -22.816 25.347 1.00 77.00 113 ILE A C 1
ATOM 933 O O . ILE A 1 113 ? 15.852 -22.358 24.217 1.00 77.00 113 ILE A O 1
ATOM 937 N N . PHE A 1 114 ? 16.869 -23.779 25.629 1.00 78.25 114 PHE A N 1
ATOM 938 C CA . PHE A 1 114 ? 17.671 -24.452 24.613 1.00 78.25 114 PHE A CA 1
ATOM 939 C C . PHE A 1 114 ? 16.837 -25.541 23.944 1.00 78.25 114 PHE A C 1
ATOM 941 O O . PHE A 1 114 ? 16.253 -26.380 24.631 1.00 78.25 114 PHE A O 1
ATOM 948 N N . LEU A 1 115 ? 16.787 -25.526 22.613 1.00 67.12 115 LEU A N 1
ATOM 949 C CA . LEU A 1 115 ? 16.159 -26.601 21.852 1.00 67.12 115 LEU A CA 1
ATOM 950 C C . LEU A 1 115 ? 17.17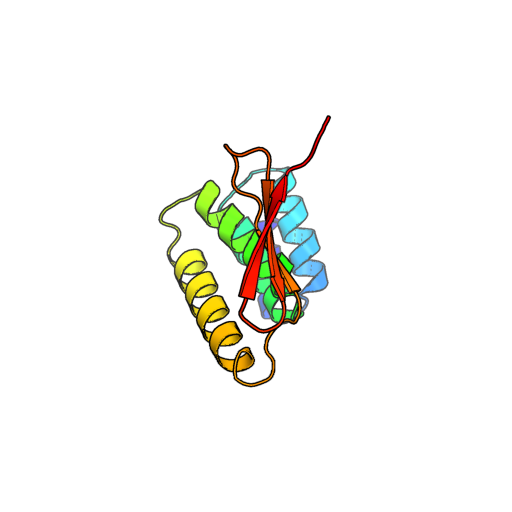7 -27.743 21.785 1.00 67.12 115 LEU A C 1
ATOM 952 O O . LEU A 1 115 ? 18.235 -27.593 21.179 1.00 67.12 115 LEU A O 1
ATOM 956 N N . LYS A 1 116 ? 16.909 -28.846 22.485 1.00 61.72 116 LYS A N 1
ATOM 957 C CA . LYS A 1 116 ? 17.653 -30.089 22.261 1.00 61.72 116 LYS A CA 1
ATOM 958 C C . LYS A 1 116 ? 17.107 -30.735 20.988 1.00 61.72 116 LYS A C 1
ATOM 960 O O . LYS A 1 116 ? 15.893 -30.699 20.789 1.00 61.72 116 LYS A O 1
ATOM 965 N N . GLU A 1 117 ? 18.007 -31.246 20.151 1.00 62.59 117 GLU A N 1
ATOM 966 C CA . GLU A 1 117 ? 17.669 -32.102 19.003 1.00 62.59 117 GLU A CA 1
ATOM 967 C C . GLU A 1 117 ? 16.865 -33.335 19.434 1.00 62.59 117 GLU A C 1
ATOM 969 O O . GLU A 1 117 ? 17.119 -33.845 20.555 1.00 62.59 117 GLU A O 1
#

Sequence (117 aa):
MNYEEIGFLALSQKDYQEAINLFQRALERRKEARSYYGLGLAYLYLENIQKARWAFHKALEVEPNYTDALLSLQSLSHLQDKVVFSSPPSSEVRFKIGSIYLEINQEGRWSKIFLKE

pLDDT: mean 83.0, std 18.49, range [40.88, 98.44]

Foldseek 3Di:
DQLLVVLVVCVVVVVLVSSLVSLVVNVVVPQALSSLQSNLSSCVSVVVLVSSLVSLVSSCVRPVVPPSSVVVVVVSVVVVVVVVVPDDPAWDWDDDPPAQWIWIDHPNDTDIDGDDD

Radius of gyration: 18.75 Å; chains: 1; bounding box: 36×41×53 Å

Secondary structure (DSSP, 8-state):
--HHHHHHHHHHTT-HHHHHHHHHHHHHH---HHHHHHHHHHHHHTT-HHHHHHHHHHHHHH-TT-HHHHHHHHHHHHHHHHHGGG---S-EEEE-TTSSEEEEEETTEEEEEE---